Protein AF-A0A937V9N8-F1 (afdb_monomer)

Nearest PDB structures (foldseek):
  3dlb-assembly1_A  TM=4.574E-01  e=5.259E-02  Thermus thermophilus
  3dlb-assembly1_B  TM=4.556E-01  e=7.319E-02  Thermus thermophilus
  1yqe-assembly1_A  TM=6.338E-01  e=9.025E-01  Archaeoglobus fulgidus
  3dlh-assembly2_B  TM=4.550E-01  e=2.746E-01  Thermus thermophilus HB27
  8sfe-assembly1_D  TM=5.249E-01  e=1.256E+00  Homo sapiens

Foldseek 3Di:
DDDPDCQQLEEEEEQADFPPDDPPPPDPDDGCHPDDCNQVLVCLQQQHRDDPRNYHYQYHPDPPPPSNVVVLVCLVVLSHQEYEYACPPPDPVRSVVVVVSCVVSVHYYTYPVCRVVPNVPDDPPPDD

Sequence (128 aa):
MDRPGNSPGIYVYVIQHHPLELPDGDSAFRWLHLDNGYRRSLEGLMGSPFRPEDYELLVDDQPAGPGWRRLLSSLLEERVTAVVTHLAPLSAAQRQQLIGVCAQTGAQLITPGDAGRNRLLEPPPHSL

Secondary structure (DSSP, 8-state):
-PPP----SEEEEEESS-TT--TTS--SS----SSTTHHHHHHHHHTS---GGGEEEEEESSTTSHHHHHHHHHHHTT--SEEEE--SSS-HHHHHHHHHHHHHHTPEEE-GGGTTT--TT-PPP---

pLDDT: mean 75.71, std 17.85, range [36.69, 95.88]

Solvent-accessible surface area (backbone atoms only — not comparable to full-atom values): 7764 Å² total; per-residue (Å²): 134,82,76,75,78,82,66,41,35,28,36,37,45,40,55,76,61,50,89,82,67,62,96,78,73,84,56,98,64,85,72,86,48,97,52,100,54,30,66,62,55,50,26,56,49,58,43,47,92,77,57,79,74,57,40,44,82,31,66,19,74,48,76,80,35,72,33,45,56,51,50,53,53,37,36,78,67,64,54,34,54,30,39,39,34,69,62,69,80,44,49,73,67,55,44,52,50,52,54,50,51,26,66,74,58,67,22,44,80,44,36,75,91,39,48,86,73,45,61,80,66,59,73,76,79,78,84,123

Mean predicted aligned error: 9.75 Å

Radius of gyration: 15.41 Å; Cα contacts (8 Å, |Δi|>4): 159; chains: 1; bounding box: 48×33×47 Å

Structure (mmCIF, N/CA/C/O backbone):
data_AF-A0A937V9N8-F1
#
_entry.id   AF-A0A937V9N8-F1
#
loop_
_atom_site.group_PDB
_atom_site.id
_atom_site.type_symbol
_atom_site.label_atom_id
_atom_site.label_alt_id
_atom_site.label_comp_id
_atom_site.label_asym_id
_atom_site.label_entity_id
_atom_site.label_seq_id
_atom_site.pdbx_PDB_ins_code
_atom_site.Cartn_x
_atom_site.Cartn_y
_atom_site.Cartn_z
_atom_site.occupancy
_atom_site.B_iso_or_equiv
_atom_site.auth_seq_id
_atom_site.auth_comp_id
_atom_site.auth_asym_id
_atom_site.auth_atom_id
_atom_site.pdbx_PDB_model_num
ATOM 1 N N . MET A 1 1 ? -27.829 -10.250 16.003 1.00 36.69 1 MET A N 1
ATOM 2 C CA . MET A 1 1 ? -26.924 -9.142 15.643 1.00 36.69 1 MET A CA 1
ATOM 3 C C . MET A 1 1 ? -25.900 -9.718 14.691 1.00 36.69 1 MET A C 1
ATOM 5 O O . MET A 1 1 ? -24.974 -10.387 15.135 1.00 36.69 1 MET A O 1
ATOM 9 N N . ASP A 1 2 ? -26.163 -9.573 13.396 1.00 37.75 2 ASP A N 1
ATOM 10 C CA . ASP A 1 2 ? -25.255 -9.956 12.321 1.00 37.75 2 ASP A CA 1
ATOM 11 C C . ASP A 1 2 ? -23.909 -9.256 12.501 1.00 37.75 2 ASP A C 1
ATOM 13 O O . ASP A 1 2 ? -23.843 -8.030 12.607 1.00 37.75 2 ASP A O 1
ATOM 17 N N . ARG A 1 3 ? -22.831 -10.043 12.573 1.00 36.91 3 ARG A N 1
ATOM 18 C CA . ARG A 1 3 ? -21.473 -9.517 12.434 1.00 36.91 3 ARG A CA 1
ATOM 19 C C . ARG A 1 3 ? -21.384 -8.893 11.037 1.00 36.91 3 ARG A C 1
ATOM 21 O O . ARG A 1 3 ? -21.646 -9.618 10.076 1.00 36.91 3 ARG A O 1
ATOM 28 N N . PRO A 1 4 ? -21.052 -7.599 10.887 1.00 41.88 4 PRO A N 1
ATOM 29 C CA . PRO A 1 4 ? -20.817 -7.049 9.562 1.00 41.88 4 PRO A CA 1
ATOM 30 C C . PRO A 1 4 ? -19.686 -7.848 8.909 1.00 41.88 4 PRO A C 1
ATOM 32 O O . PRO A 1 4 ? -18.723 -8.224 9.581 1.00 41.88 4 PRO A O 1
ATOM 35 N N . GLY A 1 5 ? -19.881 -8.175 7.628 1.00 42.69 5 GLY A N 1
ATOM 36 C CA . GLY A 1 5 ? -19.015 -9.042 6.836 1.00 42.69 5 GLY A CA 1
ATOM 37 C C . GLY A 1 5 ? -17.541 -8.748 7.081 1.00 42.69 5 GLY A C 1
ATOM 38 O O . GLY A 1 5 ? -17.115 -7.597 7.048 1.00 42.69 5 GLY A O 1
ATOM 39 N N . ASN A 1 6 ? -16.801 -9.813 7.376 1.00 48.72 6 ASN A N 1
ATOM 40 C CA . ASN A 1 6 ? -15.388 -9.819 7.724 1.00 48.72 6 ASN A CA 1
ATOM 41 C C . ASN A 1 6 ? -14.547 -9.442 6.494 1.00 48.72 6 ASN A C 1
ATOM 43 O O . ASN A 1 6 ? -13.898 -10.298 5.900 1.00 48.72 6 ASN A O 1
ATOM 47 N N . SER A 1 7 ? -14.625 -8.185 6.052 1.00 52.84 7 SER A N 1
ATOM 48 C CA . SER A 1 7 ? -13.688 -7.650 5.073 1.00 52.84 7 SER A CA 1
ATOM 49 C C . SER A 1 7 ? -12.301 -7.708 5.707 1.00 52.84 7 SER A C 1
ATOM 51 O O . SER A 1 7 ? -12.142 -7.222 6.831 1.00 52.84 7 SER A O 1
ATOM 53 N N . PRO A 1 8 ? -11.314 -8.330 5.048 1.00 61.50 8 PRO A N 1
ATOM 54 C CA . PRO A 1 8 ? -9.985 -8.449 5.616 1.00 61.50 8 PRO A CA 1
ATOM 55 C C . PRO A 1 8 ? -9.421 -7.050 5.870 1.00 61.50 8 PRO A C 1
ATOM 57 O O . PRO A 1 8 ? -9.344 -6.225 4.962 1.00 61.50 8 PRO A O 1
ATOM 60 N N . GLY A 1 9 ? -9.023 -6.785 7.115 1.00 84.12 9 GLY A N 1
ATOM 61 C CA . GLY A 1 9 ? -8.379 -5.523 7.482 1.00 84.12 9 GLY A CA 1
ATOM 62 C C . GLY A 1 9 ? -6.971 -5.385 6.895 1.00 84.12 9 GLY A C 1
ATOM 63 O O . GLY A 1 9 ? -6.389 -4.308 6.939 1.00 84.12 9 GLY A O 1
ATOM 64 N N . ILE A 1 10 ? -6.406 -6.454 6.333 1.00 89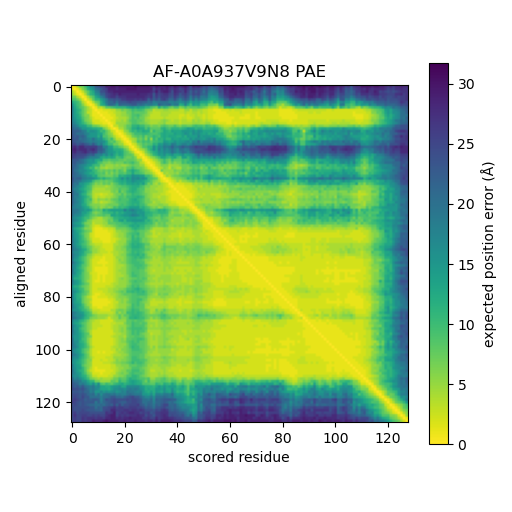.62 10 ILE A N 1
ATOM 65 C CA . ILE A 1 10 ? -5.049 -6.467 5.791 1.00 89.62 10 ILE A CA 1
ATOM 66 C C . ILE A 1 10 ? -5.115 -6.453 4.271 1.00 89.62 10 ILE A C 1
ATOM 68 O O . ILE A 1 10 ? -5.693 -7.347 3.657 1.00 89.62 10 ILE A O 1
ATOM 72 N N . TYR A 1 11 ? -4.505 -5.450 3.652 1.00 92.31 11 TYR A N 1
ATOM 73 C CA . TYR A 1 11 ? -4.388 -5.351 2.201 1.00 92.31 11 TYR A CA 1
ATOM 74 C C . TYR A 1 11 ? -2.938 -5.600 1.792 1.00 92.31 11 TYR A C 1
ATOM 76 O O . TYR A 1 11 ? -2.022 -4.960 2.302 1.00 92.31 11 TYR A O 1
ATOM 84 N N . VAL A 1 12 ? -2.717 -6.512 0.850 1.00 91.31 12 VAL A N 1
ATOM 85 C CA . VAL A 1 12 ? -1.406 -6.748 0.242 1.00 91.31 12 VAL A CA 1
ATOM 86 C C . VAL A 1 12 ? -1.428 -6.137 -1.147 1.00 91.31 12 VAL A C 1
ATOM 88 O O . VAL A 1 12 ? -2.162 -6.602 -2.012 1.00 91.31 12 VAL A O 1
ATOM 91 N N . TYR A 1 13 ? -0.652 -5.081 -1.362 1.00 91.75 13 TYR A N 1
ATOM 92 C CA . TYR A 1 13 ? -0.578 -4.400 -2.649 1.00 91.75 13 TYR A CA 1
ATOM 93 C C . TYR A 1 13 ? 0.711 -4.783 -3.379 1.00 91.75 13 TYR A C 1
ATOM 95 O O . TYR A 1 13 ? 1.813 -4.668 -2.837 1.00 91.75 13 TYR A O 1
ATOM 103 N N . VAL A 1 14 ? 0.566 -5.268 -4.612 1.00 89.00 14 VAL A N 1
ATOM 104 C CA . VAL A 1 14 ? 1.661 -5.775 -5.444 1.00 89.00 14 VAL A CA 1
ATOM 105 C C . VAL A 1 14 ? 1.603 -5.119 -6.816 1.00 89.00 14 VAL A C 1
ATOM 107 O O . VAL A 1 14 ? 0.539 -4.978 -7.413 1.00 89.00 14 VAL A O 1
ATOM 110 N N . ILE A 1 15 ? 2.771 -4.741 -7.332 1.00 85.69 15 ILE A N 1
ATOM 111 C CA . ILE A 1 15 ? 2.928 -4.281 -8.710 1.00 85.69 15 ILE A CA 1
ATOM 112 C C . ILE A 1 15 ? 3.610 -5.411 -9.479 1.00 85.69 15 ILE A C 1
ATOM 114 O O . ILE A 1 15 ? 4.750 -5.753 -9.172 1.00 85.69 15 ILE A O 1
ATOM 118 N N . GLN A 1 16 ? 2.890 -6.025 -10.420 1.00 75.81 16 GLN A N 1
ATOM 119 C CA . GLN A 1 16 ? 3.251 -7.316 -11.014 1.00 75.81 16 GLN A CA 1
ATOM 120 C C . GLN A 1 16 ? 4.531 -7.264 -11.855 1.00 75.81 16 GLN A C 1
ATOM 122 O O . GLN A 1 16 ? 5.303 -8.218 -11.849 1.00 75.81 16 GLN A O 1
ATOM 127 N N . HIS A 1 17 ? 4.780 -6.146 -12.540 1.00 68.00 17 HIS A N 1
ATOM 128 C CA . HIS A 1 17 ? 5.998 -5.927 -13.314 1.00 68.00 17 HIS A CA 1
ATOM 129 C C . HIS A 1 17 ? 6.879 -4.905 -12.610 1.00 68.00 17 HIS A C 1
ATOM 131 O O . HIS A 1 17 ? 6.675 -3.694 -12.734 1.00 68.00 17 HIS A O 1
ATOM 137 N N . HIS A 1 18 ? 7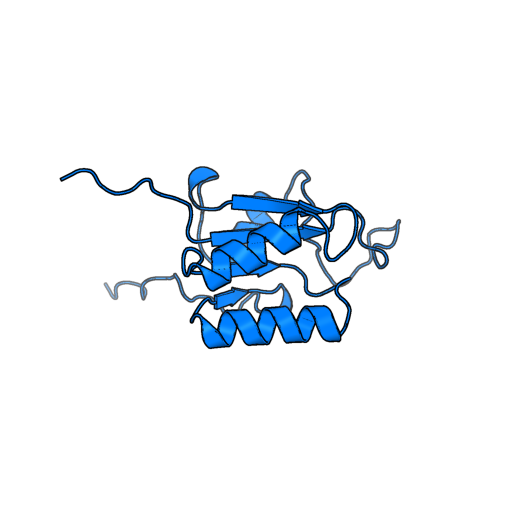.862 -5.386 -11.850 1.00 63.72 18 HIS A N 1
ATOM 138 C CA . HIS A 1 18 ? 8.762 -4.494 -11.141 1.00 63.72 18 HIS A CA 1
ATOM 139 C C . HIS A 1 18 ? 9.887 -4.022 -12.091 1.00 63.72 18 HIS A C 1
ATOM 141 O O . HIS A 1 18 ? 10.715 -4.823 -12.508 1.00 63.72 18 HIS A O 1
ATOM 147 N N . PRO A 1 19 ? 9.996 -2.723 -12.435 1.00 61.28 19 PRO A N 1
ATOM 148 C CA . PRO A 1 19 ? 10.974 -2.228 -13.413 1.00 61.28 19 PRO A CA 1
ATOM 149 C C . PRO A 1 19 ? 12.437 -2.332 -12.948 1.00 61.28 19 PRO A C 1
ATOM 151 O O . PRO A 1 19 ? 13.341 -2.138 -13.752 1.00 61.28 19 PRO A O 1
ATOM 154 N N . LEU A 1 20 ? 12.677 -2.609 -11.659 1.00 62.88 20 LEU A N 1
ATOM 155 C CA . LEU A 1 20 ? 14.014 -2.913 -11.116 1.00 62.88 20 LEU A CA 1
ATOM 156 C C . LEU A 1 20 ? 14.272 -4.418 -10.949 1.00 62.88 20 LEU A C 1
ATOM 158 O O . LEU A 1 20 ? 15.278 -4.796 -10.353 1.00 62.88 20 LEU A O 1
ATOM 162 N N . GLU A 1 21 ? 13.351 -5.275 -11.385 1.00 61.69 21 GLU A N 1
ATOM 163 C CA . GLU A 1 21 ? 13.573 -6.716 -11.394 1.00 61.69 21 GLU A CA 1
ATOM 164 C C . GLU A 1 21 ? 14.623 -7.046 -12.453 1.00 61.69 21 GLU A C 1
ATOM 166 O O . GLU A 1 21 ? 14.434 -6.801 -13.646 1.00 61.69 21 GLU A O 1
ATOM 171 N N . LEU A 1 22 ? 15.776 -7.533 -11.997 1.00 59.09 22 LEU A N 1
ATOM 172 C CA . LEU A 1 22 ? 16.832 -7.995 -12.883 1.00 59.09 22 LEU A CA 1
ATOM 173 C C . LEU A 1 22 ? 16.518 -9.436 -13.317 1.00 59.09 22 LEU A C 1
ATOM 175 O O . LEU A 1 22 ? 16.137 -10.238 -12.462 1.00 59.09 22 LEU A O 1
ATOM 179 N N . PRO A 1 23 ? 16.731 -9.795 -14.596 1.00 58.22 23 PRO A N 1
ATOM 180 C CA . PRO A 1 23 ? 16.440 -11.135 -15.116 1.00 58.22 23 PRO A CA 1
ATOM 181 C C . PRO A 1 23 ? 17.151 -12.282 -14.378 1.00 58.22 23 PRO A C 1
ATOM 183 O O . PRO A 1 23 ? 16.649 -13.401 -14.371 1.00 58.22 23 PRO A O 1
ATOM 186 N N . ASP A 1 24 ? 18.298 -12.006 -13.748 1.00 55.28 24 ASP A N 1
ATOM 187 C CA . ASP A 1 24 ? 19.238 -13.032 -13.27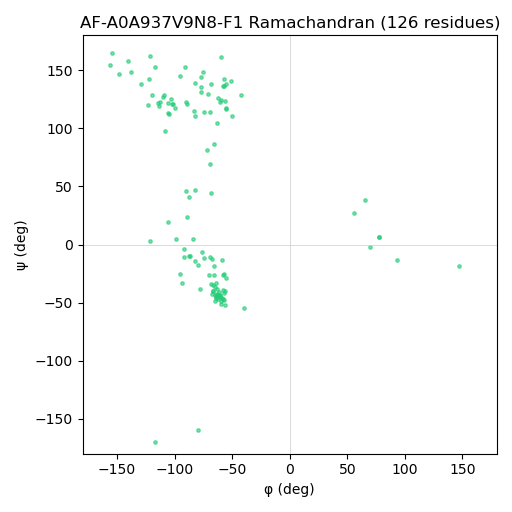6 1.00 55.28 24 ASP A CA 1
ATOM 188 C C . ASP A 1 24 ? 19.242 -13.259 -11.750 1.00 55.28 24 ASP A C 1
ATOM 190 O O . ASP A 1 24 ? 20.179 -13.833 -11.204 1.00 55.28 24 ASP A O 1
ATOM 194 N N . GLY A 1 25 ? 18.194 -12.846 -11.030 1.00 51.16 25 GLY A N 1
ATOM 195 C CA . GLY A 1 25 ? 17.942 -13.306 -9.652 1.00 51.16 25 GLY A CA 1
ATOM 196 C C . GLY A 1 25 ? 18.906 -12.815 -8.557 1.00 51.16 25 GLY A C 1
ATOM 197 O O . GLY A 1 25 ? 18.669 -13.097 -7.384 1.00 51.16 25 GLY A O 1
ATOM 198 N N . ASP A 1 26 ? 19.937 -12.035 -8.890 1.00 44.72 26 ASP A N 1
ATOM 199 C CA . ASP A 1 26 ? 20.959 -11.546 -7.947 1.00 44.72 26 ASP A CA 1
ATOM 200 C C . ASP A 1 26 ? 20.559 -10.222 -7.261 1.00 44.72 26 ASP A C 1
ATOM 202 O O . ASP A 1 26 ? 21.332 -9.274 -7.107 1.00 44.72 26 ASP A O 1
ATOM 206 N N . SER A 1 27 ? 19.283 -10.118 -6.882 1.00 54.59 27 SER A N 1
ATOM 207 C CA . SER A 1 27 ? 18.763 -8.973 -6.140 1.00 54.59 27 SER A CA 1
ATOM 208 C C . SER A 1 27 ? 18.913 -9.225 -4.642 1.00 54.59 27 SER A C 1
ATOM 210 O O . SER A 1 27 ? 18.305 -10.141 -4.090 1.00 54.59 27 SER A O 1
ATOM 212 N N . ALA A 1 28 ? 19.639 -8.344 -3.946 1.00 56.25 28 ALA A N 1
ATOM 213 C CA . ALA A 1 28 ? 19.663 -8.307 -2.479 1.00 56.25 28 ALA A CA 1
ATOM 214 C C . ALA A 1 28 ? 18.261 -8.092 -1.860 1.00 56.25 28 ALA A C 1
ATOM 216 O O . ALA A 1 28 ? 18.067 -8.288 -0.661 1.00 56.25 28 ALA A O 1
ATOM 217 N N . PHE A 1 29 ? 17.278 -7.695 -2.676 1.00 57.28 29 PHE A N 1
ATOM 218 C CA . PHE A 1 29 ? 15.874 -7.577 -2.312 1.00 57.28 29 PHE A CA 1
ATOM 219 C C . PHE A 1 29 ? 15.072 -8.767 -2.833 1.00 57.28 29 PHE A C 1
ATOM 221 O O . PHE A 1 29 ? 14.972 -8.982 -4.042 1.00 57.28 29 PHE A O 1
ATOM 228 N N . ARG A 1 30 ? 14.428 -9.493 -1.916 1.00 62.34 30 ARG A N 1
ATOM 229 C CA . ARG A 1 30 ? 13.397 -10.470 -2.267 1.00 62.34 30 ARG A CA 1
ATOM 230 C C . ARG A 1 30 ? 12.075 -9.734 -2.475 1.00 62.34 30 ARG A C 1
ATOM 232 O O . ARG A 1 30 ? 11.503 -9.212 -1.518 1.00 62.34 30 ARG A O 1
ATOM 239 N N . TRP A 1 31 ? 11.610 -9.683 -3.716 1.00 70.56 31 TRP A N 1
ATOM 240 C CA . TRP A 1 31 ? 10.303 -9.126 -4.050 1.00 70.56 31 TRP A CA 1
ATOM 241 C C . TRP A 1 31 ? 9.178 -10.097 -3.664 1.00 70.56 31 TRP A C 1
ATOM 243 O O . TRP A 1 31 ? 9.352 -11.318 -3.692 1.00 70.56 31 TRP A O 1
ATOM 253 N N . LEU A 1 32 ? 8.016 -9.561 -3.288 1.00 69.81 32 LEU A N 1
ATOM 254 C CA . LEU A 1 32 ? 6.765 -10.305 -3.172 1.00 69.81 32 LEU A CA 1
ATOM 255 C C . LEU A 1 32 ? 6.274 -10.625 -4.586 1.00 69.81 32 LEU A C 1
ATOM 257 O O . LEU A 1 32 ? 5.420 -9.931 -5.134 1.00 69.81 32 LEU A O 1
ATOM 261 N N . HIS A 1 33 ? 6.831 -11.673 -5.182 1.00 68.50 33 HIS A N 1
ATOM 262 C CA . HIS A 1 33 ? 6.270 -12.264 -6.389 1.00 68.50 33 HIS A CA 1
ATOM 263 C C . HIS A 1 33 ? 5.054 -13.105 -6.030 1.00 68.50 33 HIS A C 1
ATOM 265 O O . HIS A 1 33 ? 5.035 -13.763 -4.992 1.00 68.50 33 HIS A O 1
ATOM 271 N N . LEU A 1 34 ? 4.046 -13.100 -6.900 1.00 68.94 34 LEU A N 1
ATOM 272 C CA . LEU A 1 34 ? 2.865 -13.963 -6.804 1.00 68.94 34 LEU A CA 1
ATOM 273 C C . LEU A 1 34 ? 3.157 -15.358 -7.374 1.00 68.94 34 LEU A C 1
ATOM 275 O O . LEU A 1 34 ? 2.400 -15.888 -8.182 1.00 68.94 34 LEU A O 1
ATOM 279 N N . ASP A 1 35 ? 4.291 -15.929 -6.984 1.00 68.12 35 ASP A N 1
ATOM 280 C CA . ASP A 1 35 ? 4.806 -17.204 -7.464 1.00 68.12 35 ASP A CA 1
ATOM 281 C C . ASP A 1 35 ? 4.903 -18.243 -6.330 1.00 68.12 35 ASP A C 1
ATOM 283 O O . ASP A 1 35 ? 4.389 -18.067 -5.215 1.00 68.12 35 ASP A O 1
ATOM 287 N N . ASN A 1 36 ? 5.561 -19.369 -6.620 1.00 51.31 36 ASN A N 1
ATOM 288 C CA . ASN A 1 36 ? 5.821 -20.432 -5.655 1.00 51.31 36 ASN A CA 1
ATOM 289 C C . ASN A 1 36 ? 6.769 -19.945 -4.545 1.00 51.31 36 ASN A C 1
ATOM 291 O O . ASN A 1 36 ? 7.978 -20.144 -4.594 1.00 51.31 36 ASN A O 1
ATOM 295 N N . GLY A 1 37 ? 6.207 -19.338 -3.504 1.00 64.38 37 GLY A N 1
ATOM 296 C CA . GLY A 1 37 ? 6.972 -18.781 -2.387 1.00 64.38 37 GLY A CA 1
ATOM 297 C C . GLY A 1 37 ? 6.337 -17.538 -1.775 1.00 64.38 37 GLY A C 1
ATOM 298 O O . GLY A 1 37 ? 6.616 -17.244 -0.610 1.00 64.38 37 GLY A O 1
ATOM 299 N N . TYR A 1 38 ? 5.431 -16.882 -2.512 1.00 74.81 38 TYR A N 1
ATOM 300 C CA . TYR A 1 38 ? 4.664 -15.704 -2.101 1.00 74.81 38 TYR A CA 1
ATOM 301 C C . TYR A 1 38 ? 4.184 -15.766 -0.650 1.00 74.81 38 TYR A C 1
ATOM 303 O O . TYR A 1 38 ? 4.500 -14.899 0.163 1.00 74.81 38 TYR A O 1
ATOM 311 N N . ARG A 1 39 ? 3.472 -16.846 -0.306 1.00 75.00 39 ARG A N 1
ATOM 312 C CA . ARG A 1 39 ? 2.858 -17.019 1.012 1.00 75.00 39 ARG A CA 1
ATOM 313 C C . ARG A 1 39 ? 3.892 -17.017 2.132 1.00 75.00 39 ARG A C 1
ATOM 315 O O . ARG A 1 39 ? 3.703 -16.331 3.124 1.00 75.00 39 ARG A O 1
ATOM 322 N N . ARG A 1 40 ? 5.007 -17.729 1.954 1.00 74.31 40 ARG A N 1
ATOM 323 C CA . ARG A 1 40 ? 6.073 -17.791 2.963 1.00 74.31 40 ARG A CA 1
ATOM 324 C C . ARG A 1 40 ? 6.751 -16.431 3.131 1.00 74.31 40 ARG A C 1
ATOM 326 O O . ARG A 1 40 ? 7.072 -16.043 4.249 1.00 74.31 40 ARG A O 1
ATOM 333 N N . SER A 1 41 ? 6.973 -15.713 2.030 1.00 76.31 41 SER A N 1
ATOM 334 C CA . SER A 1 41 ? 7.530 -14.356 2.069 1.00 76.31 41 SER A CA 1
ATOM 335 C C . SER A 1 41 ? 6.587 -13.396 2.797 1.00 76.31 41 SER A C 1
ATOM 337 O O . SER A 1 41 ? 7.029 -12.642 3.657 1.00 76.31 41 SER A O 1
ATOM 339 N N . LEU A 1 42 ? 5.287 -13.473 2.509 1.00 78.56 42 LEU A N 1
ATOM 340 C CA . LEU A 1 42 ? 4.261 -12.664 3.156 1.00 78.56 42 LEU A CA 1
ATOM 341 C C . LEU A 1 42 ? 4.138 -12.977 4.656 1.00 78.56 42 LEU A C 1
ATOM 343 O O . LEU A 1 42 ? 4.146 -12.059 5.469 1.00 78.56 42 LEU A O 1
ATOM 347 N N . GLU A 1 43 ? 4.103 -14.254 5.039 1.00 78.88 43 GLU A N 1
ATOM 348 C CA . GLU A 1 43 ? 4.101 -14.691 6.445 1.00 78.88 43 GLU A CA 1
ATOM 349 C C . GLU A 1 43 ? 5.339 -14.175 7.197 1.00 78.88 43 GLU A C 1
ATOM 351 O O . GLU A 1 43 ? 5.230 -13.720 8.333 1.00 78.88 43 GLU A O 1
ATOM 356 N N . GLY A 1 44 ? 6.509 -14.160 6.547 1.00 75.38 44 GLY A N 1
ATOM 357 C CA . GLY A 1 44 ? 7.729 -13.581 7.113 1.00 75.38 44 GLY A CA 1
ATOM 358 C C . GLY A 1 44 ? 7.648 -12.069 7.356 1.00 75.38 44 GLY A C 1
ATOM 359 O O . GLY A 1 44 ? 8.224 -11.579 8.326 1.00 75.38 44 GLY A O 1
ATOM 360 N N . LEU A 1 45 ? 6.923 -11.329 6.511 1.00 74.50 45 LEU A N 1
ATOM 361 C CA . LEU A 1 45 ? 6.707 -9.885 6.675 1.00 74.50 45 LEU A CA 1
ATOM 362 C C . LEU A 1 45 ? 5.656 -9.564 7.731 1.00 74.50 45 LEU A C 1
ATOM 364 O O . LEU A 1 45 ? 5.805 -8.598 8.475 1.00 74.50 45 LEU A O 1
ATOM 368 N N . MET A 1 46 ? 4.601 -10.372 7.792 1.00 73.81 46 MET A N 1
ATOM 369 C CA . MET A 1 46 ? 3.497 -10.174 8.724 1.00 73.81 46 MET A CA 1
ATOM 370 C C . MET A 1 46 ? 3.748 -10.829 10.096 1.00 73.81 46 MET A C 1
ATOM 372 O O . MET A 1 46 ? 2.999 -10.589 11.036 1.00 73.81 46 MET A O 1
ATOM 376 N N . GLY A 1 47 ? 4.799 -11.644 10.239 1.00 68.56 47 GLY A N 1
ATOM 377 C CA . GLY A 1 47 ? 5.261 -12.192 11.518 1.00 68.56 47 GLY A CA 1
ATOM 378 C C . GLY A 1 47 ? 4.447 -13.366 12.073 1.00 68.56 47 GLY A C 1
ATOM 379 O O . GLY A 1 47 ? 4.709 -13.802 13.190 1.00 68.56 47 GLY A O 1
ATOM 380 N N . SER A 1 48 ? 3.472 -13.896 11.332 1.00 65.69 48 SER A N 1
ATOM 381 C CA . SER A 1 48 ? 2.696 -15.074 11.738 1.00 65.69 48 SER A CA 1
ATOM 382 C C . SER A 1 48 ? 2.136 -15.823 10.517 1.00 65.69 48 SER A C 1
ATOM 384 O O . SER A 1 48 ? 2.175 -15.286 9.407 1.00 65.69 48 SER A O 1
ATOM 386 N N . PRO A 1 49 ? 1.668 -17.077 10.667 1.00 69.56 49 PRO A N 1
ATOM 387 C CA . PRO A 1 49 ? 0.986 -17.787 9.592 1.00 69.56 49 PRO A CA 1
ATOM 388 C C . PRO A 1 49 ? -0.396 -17.170 9.359 1.00 69.56 49 PRO A C 1
ATOM 390 O O . PRO A 1 49 ? -1.182 -17.062 10.297 1.00 69.56 49 PRO A O 1
ATOM 393 N N . PHE A 1 50 ? -0.721 -16.844 8.108 1.00 70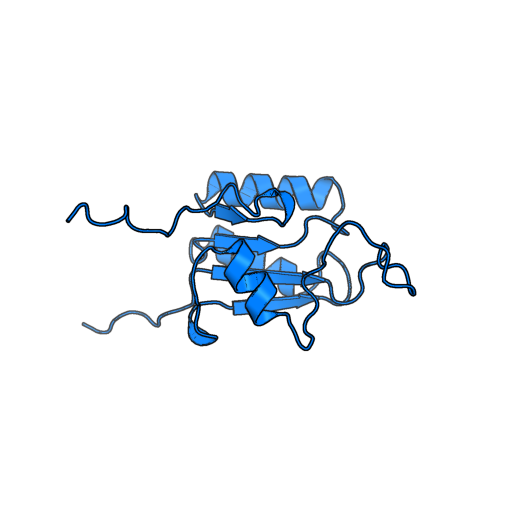.19 50 PHE A N 1
ATOM 394 C CA . PHE A 1 50 ? -2.031 -16.305 7.731 1.00 70.19 50 PHE A CA 1
ATOM 395 C C . PHE A 1 50 ? -2.762 -17.235 6.774 1.00 70.19 50 PHE A C 1
ATOM 397 O O . PHE A 1 50 ? -2.158 -18.005 6.013 1.00 70.19 50 PHE A O 1
ATOM 404 N N . ARG A 1 51 ? -4.089 -17.165 6.807 1.00 73.00 51 ARG A N 1
ATOM 405 C CA . ARG A 1 51 ? -4.969 -17.791 5.829 1.00 73.00 51 ARG A CA 1
ATOM 406 C C . ARG A 1 51 ? -5.255 -16.817 4.680 1.00 73.00 51 ARG A C 1
ATOM 408 O O . ARG A 1 51 ? -5.200 -15.607 4.882 1.00 73.00 51 ARG A O 1
ATOM 415 N N . PRO A 1 52 ? -5.550 -17.312 3.466 1.00 71.31 52 PRO A N 1
ATOM 416 C CA . PRO A 1 52 ? -5.908 -16.454 2.335 1.00 71.31 52 PRO A CA 1
ATOM 417 C C . PRO A 1 52 ? -7.092 -15.519 2.610 1.00 71.31 52 PRO A C 1
ATOM 419 O O . PRO A 1 52 ? -7.156 -14.446 2.032 1.00 71.31 52 PRO A O 1
ATOM 422 N N . GLU A 1 53 ? -8.015 -15.906 3.491 1.00 79.75 53 GLU A N 1
ATOM 423 C CA . GLU A 1 53 ? -9.151 -15.082 3.912 1.00 79.75 53 GLU A CA 1
ATOM 424 C C . GLU A 1 53 ? -8.793 -13.934 4.877 1.00 79.75 53 GLU A C 1
ATOM 426 O O . GLU A 1 53 ? -9.624 -13.055 5.104 1.00 79.75 53 GLU A O 1
ATOM 431 N N . ASP A 1 54 ? -7.576 -13.919 5.432 1.00 80.62 54 ASP A N 1
ATOM 432 C CA . ASP A 1 54 ? -7.146 -12.899 6.398 1.00 80.62 54 ASP A CA 1
ATOM 433 C C . ASP A 1 54 ? -6.663 -11.607 5.719 1.00 80.62 54 ASP A C 1
ATOM 435 O O . ASP A 1 54 ? -6.524 -10.573 6.379 1.00 80.62 54 ASP A O 1
ATOM 439 N N . TYR A 1 55 ? -6.408 -11.650 4.407 1.00 86.38 55 TYR A N 1
ATOM 440 C CA . TYR A 1 55 ? -5.946 -10.505 3.633 1.00 86.38 55 TYR A CA 1
ATOM 441 C C . TYR A 1 55 ? -6.596 -10.430 2.254 1.00 86.38 55 TYR A C 1
ATOM 443 O O . TYR A 1 55 ? -7.053 -11.418 1.686 1.00 86.38 55 TYR A O 1
ATOM 451 N N . GLU A 1 56 ? -6.593 -9.234 1.685 1.00 90.25 56 GLU A N 1
ATOM 452 C CA . GLU A 1 56 ? -6.980 -9.008 0.303 1.00 90.25 56 GLU A CA 1
ATOM 453 C C . GLU A 1 56 ? -5.763 -8.632 -0.538 1.00 90.25 56 GLU A C 1
ATOM 455 O O . GLU A 1 56 ? -5.021 -7.707 -0.211 1.00 90.25 56 GLU A O 1
ATOM 460 N N . LEU A 1 57 ? -5.560 -9.358 -1.636 1.00 89.81 57 LEU A N 1
ATOM 461 C CA . LEU A 1 57 ? -4.494 -9.088 -2.589 1.00 89.81 57 LEU A CA 1
ATOM 462 C C . LEU A 1 57 ? -4.983 -8.126 -3.678 1.00 89.81 57 LEU A C 1
ATOM 464 O O . LEU A 1 57 ? -5.934 -8.414 -4.403 1.00 89.81 57 LEU A O 1
ATOM 468 N N . LEU A 1 58 ? -4.287 -7.003 -3.821 1.00 92.00 58 LEU A N 1
ATOM 469 C CA . LEU A 1 58 ? -4.500 -6.004 -4.859 1.00 92.00 58 LEU A CA 1
ATOM 470 C C . LEU A 1 58 ? -3.284 -5.978 -5.781 1.00 92.00 58 LEU A C 1
ATOM 472 O O . LEU A 1 58 ? -2.176 -5.683 -5.338 1.00 92.00 58 LEU A O 1
ATOM 476 N N . VAL A 1 59 ? -3.497 -6.278 -7.060 1.00 90.19 59 VAL A N 1
ATOM 477 C CA . VAL A 1 59 ? -2.425 -6.387 -8.054 1.00 90.19 59 VAL A CA 1
ATOM 478 C C . VAL A 1 59 ? -2.650 -5.366 -9.152 1.00 90.19 59 VAL A C 1
ATOM 480 O O . VAL A 1 59 ? -3.742 -5.311 -9.715 1.00 90.19 59 VAL A O 1
ATOM 483 N N . ASP A 1 60 ? -1.619 -4.586 -9.458 1.00 89.69 60 ASP A N 1
ATOM 484 C CA . ASP A 1 60 ? -1.598 -3.700 -10.617 1.00 89.69 60 ASP A CA 1
ATOM 485 C C . ASP A 1 60 ? -0.414 -4.037 -11.537 1.00 89.69 60 ASP A C 1
ATOM 487 O O . ASP A 1 60 ? 0.692 -4.314 -11.075 1.00 89.69 60 ASP A O 1
ATOM 491 N N . ASP A 1 61 ? -0.613 -3.944 -12.853 1.00 84.38 61 ASP A N 1
ATOM 492 C CA . ASP A 1 61 ? 0.472 -4.116 -13.835 1.00 84.38 61 ASP A CA 1
ATOM 493 C C . ASP A 1 61 ? 1.470 -2.949 -13.818 1.00 84.38 61 ASP A C 1
ATOM 495 O O . ASP A 1 61 ? 2.630 -3.097 -14.200 1.00 84.38 61 ASP A O 1
ATOM 499 N N . GLN A 1 62 ? 1.008 -1.768 -13.400 1.00 84.12 62 GLN A N 1
ATOM 500 C CA . GLN A 1 62 ? 1.771 -0.525 -13.313 1.00 84.12 62 GLN A CA 1
ATOM 501 C C . GLN A 1 62 ? 1.434 0.204 -12.004 1.00 84.12 62 GLN A C 1
ATOM 503 O O . GLN A 1 62 ? 0.297 0.119 -11.538 1.00 84.12 62 GLN A O 1
ATOM 508 N N . PRO A 1 63 ? 2.376 0.956 -11.406 1.00 85.62 63 PRO A N 1
ATOM 509 C CA . PRO A 1 63 ? 2.103 1.709 -10.187 1.00 85.62 63 PRO A CA 1
ATOM 510 C C . PRO A 1 63 ? 0.908 2.664 -10.341 1.00 85.62 63 PRO A C 1
ATOM 512 O O . PRO A 1 63 ? 0.794 3.383 -11.332 1.00 85.62 63 PRO A O 1
ATOM 515 N N . ALA A 1 64 ? 0.071 2.721 -9.302 1.00 87.00 64 ALA A N 1
ATOM 516 C CA . ALA A 1 64 ? -1.152 3.523 -9.236 1.00 87.00 64 ALA A CA 1
ATOM 517 C C . ALA A 1 64 ? -2.274 3.125 -10.214 1.00 87.00 64 ALA A C 1
ATOM 519 O O . ALA A 1 64 ? -2.989 3.983 -10.739 1.00 87.00 64 ALA A O 1
ATOM 520 N N . GLY A 1 65 ? -2.458 1.822 -10.428 1.00 91.56 65 GLY A N 1
ATOM 521 C CA . GLY A 1 65 ? -3.557 1.273 -11.212 1.00 91.56 65 GLY A CA 1
ATOM 522 C C . GLY A 1 65 ? -4.897 1.185 -10.453 1.00 91.56 65 GLY A C 1
ATOM 523 O O . GLY A 1 65 ? -5.173 1.933 -9.504 1.00 91.56 65 GLY A O 1
ATOM 524 N N . PRO A 1 66 ? -5.826 0.332 -10.918 1.00 94.50 66 PRO A N 1
ATOM 525 C CA . PRO A 1 66 ? -7.104 0.090 -10.247 1.00 94.50 66 PRO A CA 1
ATOM 526 C C . PRO A 1 66 ? -6.983 -0.391 -8.791 1.00 94.50 66 PRO A C 1
ATOM 528 O O . PRO A 1 66 ? -7.733 0.097 -7.941 1.00 94.50 66 PRO A O 1
ATOM 531 N N . GLY A 1 67 ? -6.045 -1.294 -8.491 1.00 94.31 67 GLY A N 1
ATOM 532 C CA . GLY A 1 67 ? -5.783 -1.805 -7.146 1.00 94.31 67 GLY A CA 1
ATOM 533 C C . GLY A 1 67 ? -5.382 -0.689 -6.188 1.00 94.31 67 GLY A C 1
ATOM 534 O O . GLY A 1 67 ? -5.945 -0.569 -5.103 1.00 94.31 67 GLY A O 1
ATOM 535 N N . TRP A 1 68 ? -4.513 0.218 -6.627 1.00 94.69 68 TRP A N 1
ATOM 536 C CA . TRP A 1 68 ? -4.141 1.407 -5.859 1.00 94.69 68 TRP A CA 1
ATOM 537 C C . TRP A 1 68 ? -5.331 2.300 -5.492 1.00 94.69 68 TRP A C 1
ATOM 539 O O . TRP A 1 68 ? -5.474 2.721 -4.344 1.00 94.69 68 TRP A O 1
ATOM 549 N N . A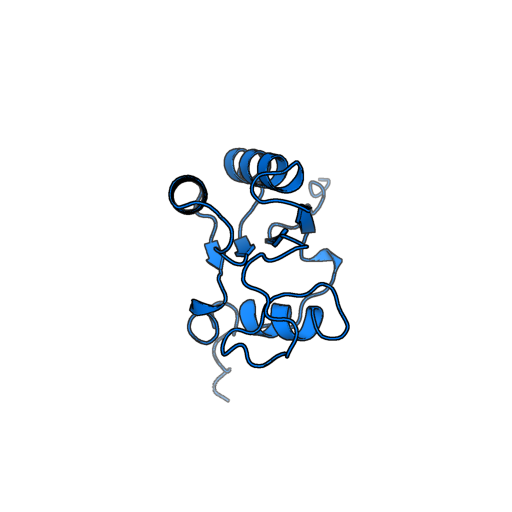RG A 1 69 ? -6.217 2.592 -6.453 1.00 94.88 69 ARG A N 1
ATOM 550 C CA . ARG A 1 69 ? -7.410 3.418 -6.187 1.00 94.88 69 ARG A CA 1
ATOM 551 C C . ARG A 1 69 ? -8.312 2.765 -5.146 1.00 94.88 69 ARG A C 1
ATOM 553 O O . ARG A 1 69 ? -8.818 3.448 -4.257 1.00 94.88 69 ARG A O 1
ATOM 56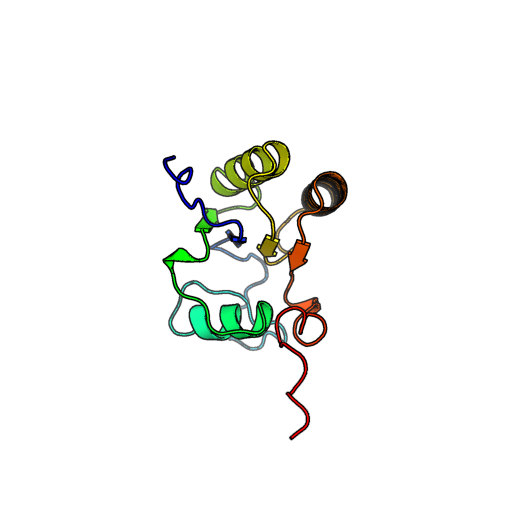0 N N . ARG A 1 70 ? -8.473 1.444 -5.234 1.00 95.44 70 ARG A N 1
ATOM 561 C CA . ARG A 1 70 ? -9.236 0.666 -4.260 1.00 95.44 70 ARG A CA 1
ATOM 562 C C . ARG A 1 70 ? -8.589 0.681 -2.876 1.00 95.44 70 ARG A C 1
ATOM 564 O O . ARG A 1 70 ? -9.304 0.867 -1.894 1.00 95.44 70 ARG A O 1
ATOM 571 N N . LEU A 1 71 ? -7.266 0.528 -2.802 1.00 95.69 71 LEU A N 1
ATOM 572 C CA . LEU A 1 71 ? -6.499 0.625 -1.560 1.00 95.69 71 LEU A CA 1
ATOM 573 C C . LEU A 1 71 ? -6.746 1.970 -0.871 1.00 95.69 71 LEU A C 1
ATOM 575 O O . LEU A 1 71 ? -7.131 1.999 0.294 1.00 95.69 71 LEU A O 1
ATOM 579 N N . LEU A 1 72 ? -6.584 3.077 -1.601 1.00 95.88 72 LEU A N 1
ATOM 580 C CA . LEU A 1 72 ? -6.773 4.415 -1.042 1.00 95.88 72 LEU A CA 1
ATOM 581 C C . LEU A 1 72 ? -8.214 4.663 -0.586 1.00 95.88 72 LEU A C 1
ATOM 583 O O . LEU A 1 72 ? -8.406 5.189 0.505 1.00 95.88 72 LEU A O 1
ATOM 587 N N . SER A 1 73 ? -9.216 4.263 -1.378 1.00 95.12 73 SER A N 1
ATOM 588 C CA . SER A 1 73 ? -10.626 4.382 -0.966 1.00 95.12 73 SER A CA 1
ATOM 589 C C . SER A 1 73 ? -10.888 3.601 0.320 1.00 95.12 73 SER A C 1
ATOM 591 O O . SER A 1 73 ? -11.466 4.131 1.260 1.00 95.12 73 SER A O 1
ATOM 593 N N . SER A 1 74 ? -10.390 2.364 0.400 1.00 94.75 74 SER A N 1
ATOM 594 C CA . SER A 1 74 ? -10.617 1.484 1.553 1.00 94.75 74 SER A CA 1
ATOM 595 C C . SER A 1 74 ? -9.903 1.977 2.816 1.00 94.75 74 SER A C 1
ATOM 597 O O . SER A 1 74 ? -10.444 1.835 3.911 1.00 94.75 74 SER A O 1
ATOM 599 N N . LEU A 1 75 ? -8.720 2.586 2.670 1.00 94.56 75 LEU A N 1
ATOM 600 C CA . LEU A 1 75 ? -8.019 3.267 3.762 1.00 94.56 75 LEU A CA 1
ATOM 601 C C . LEU A 1 75 ? -8.809 4.481 4.260 1.00 94.56 75 LEU A C 1
ATOM 603 O O . LEU A 1 75 ? -9.020 4.614 5.459 1.00 94.56 75 LEU A O 1
ATOM 607 N N . LEU A 1 76 ? -9.274 5.345 3.352 1.00 94.25 76 LEU A N 1
ATOM 608 C CA . LEU A 1 76 ? -10.061 6.536 3.702 1.00 94.25 76 LEU A CA 1
ATOM 609 C C . LEU A 1 76 ? -11.428 6.192 4.312 1.00 94.25 76 LEU A C 1
ATOM 611 O O . LEU A 1 76 ? -11.975 6.981 5.073 1.00 94.25 76 LEU A O 1
ATOM 615 N N . GLU A 1 77 ? -11.968 5.018 3.988 1.00 94.19 77 GLU A N 1
ATOM 616 C CA . GLU A 1 77 ? -13.169 4.440 4.600 1.00 94.19 77 GLU A CA 1
ATOM 617 C C . GLU A 1 77 ? -12.874 3.691 5.918 1.00 94.19 77 GLU A C 1
ATOM 619 O O . GLU A 1 77 ? -13.775 3.054 6.461 1.00 94.19 77 GLU A O 1
ATOM 624 N N . GLU A 1 78 ? -11.629 3.731 6.412 1.00 91.19 78 GLU A N 1
ATOM 625 C CA . GLU A 1 78 ? -11.163 3.097 7.658 1.00 91.19 78 GLU A CA 1
ATOM 626 C C . GLU A 1 78 ? -11.421 1.578 7.723 1.00 91.19 78 GLU A C 1
ATOM 628 O O . GLU A 1 78 ? -11.545 0.982 8.792 1.00 91.19 78 GLU A O 1
ATOM 633 N N . ARG A 1 79 ? -11.485 0.911 6.563 1.00 89.88 79 ARG A N 1
ATOM 634 C CA . ARG A 1 79 ? -11.692 -0.547 6.468 1.00 89.88 79 ARG A CA 1
ATOM 635 C C . ARG A 1 79 ? -10.399 -1.354 6.529 1.00 89.88 79 ARG A C 1
ATOM 637 O O . ARG A 1 79 ? -10.451 -2.577 6.614 1.00 89.88 79 ARG A O 1
ATOM 644 N N . VAL A 1 80 ? -9.255 -0.681 6.448 1.00 91.50 80 VAL A N 1
ATOM 645 C CA . VAL A 1 80 ? -7.931 -1.296 6.344 1.00 91.50 80 VAL A CA 1
ATOM 646 C C . VAL A 1 80 ? -7.131 -0.968 7.602 1.00 91.50 80 VAL A C 1
ATOM 648 O O . VAL A 1 80 ? -6.906 0.194 7.917 1.00 91.50 80 VAL A O 1
ATOM 651 N N . THR A 1 81 ? -6.686 -1.999 8.311 1.00 90.88 81 THR A N 1
ATOM 652 C CA . THR A 1 81 ? -5.844 -1.921 9.510 1.00 90.88 81 THR A CA 1
ATOM 653 C C . THR A 1 81 ? -4.358 -2.072 9.193 1.00 90.88 81 THR A C 1
ATOM 655 O O . THR A 1 81 ? -3.523 -1.566 9.944 1.00 90.88 81 THR A O 1
ATOM 658 N N . ALA A 1 82 ? -4.007 -2.732 8.085 1.00 91.31 82 ALA A N 1
ATOM 659 C CA . ALA A 1 82 ? -2.626 -2.867 7.637 1.00 91.31 82 ALA A CA 1
ATOM 660 C C . ALA A 1 82 ? -2.504 -2.939 6.110 1.00 91.31 82 ALA A C 1
ATOM 662 O O . ALA A 1 82 ? -3.347 -3.511 5.422 1.00 91.31 82 ALA A O 1
ATOM 663 N N . VAL A 1 83 ? -1.406 -2.396 5.591 1.00 92.50 83 VAL A N 1
ATOM 664 C CA . VAL A 1 83 ? -1.016 -2.450 4.184 1.00 92.50 83 VAL A CA 1
ATOM 665 C C . VAL A 1 83 ? 0.363 -3.073 4.088 1.00 92.50 83 VAL A C 1
ATOM 667 O O . VAL A 1 83 ? 1.327 -2.524 4.616 1.00 92.50 83 VAL A O 1
ATOM 670 N N . VAL A 1 84 ? 0.475 -4.189 3.377 1.00 90.44 84 VAL A N 1
ATOM 671 C CA . VAL A 1 84 ? 1.757 -4.813 3.047 1.00 90.44 84 VAL A CA 1
ATOM 672 C C . VAL A 1 84 ? 2.095 -4.480 1.603 1.00 90.44 84 VAL A C 1
ATOM 674 O O . VAL A 1 84 ? 1.323 -4.799 0.700 1.00 90.44 84 VAL A O 1
ATOM 677 N N . THR A 1 85 ? 3.233 -3.834 1.358 1.00 89.19 85 THR A N 1
ATOM 678 C CA . THR A 1 85 ? 3.629 -3.471 -0.010 1.00 89.19 85 THR A CA 1
ATOM 679 C C . THR A 1 85 ? 5.129 -3.275 -0.160 1.00 89.19 85 THR A C 1
ATOM 681 O O . THR A 1 85 ? 5.835 -2.859 0.760 1.00 89.19 85 THR A O 1
ATOM 684 N N . HIS A 1 86 ? 5.612 -3.467 -1.385 1.00 84.31 86 HIS A N 1
ATOM 685 C CA . HIS A 1 86 ? 6.858 -2.849 -1.818 1.00 84.31 86 HIS A CA 1
ATOM 686 C C . HIS A 1 86 ? 6.609 -1.372 -2.134 1.00 84.31 86 HIS A C 1
ATOM 688 O O . HIS A 1 86 ? 5.617 -1.021 -2.769 1.00 84.31 86 HIS A O 1
ATOM 694 N N . LEU A 1 87 ? 7.504 -0.488 -1.685 1.00 82.75 87 LEU A N 1
ATOM 695 C CA . LEU A 1 87 ? 7.408 0.939 -2.010 1.00 82.75 87 LEU A CA 1
ATOM 696 C C . LEU A 1 87 ? 7.942 1.266 -3.407 1.00 82.75 87 LEU A C 1
ATOM 698 O O . LEU A 1 87 ? 7.645 2.329 -3.933 1.00 82.75 87 LEU A O 1
ATOM 702 N N . ALA A 1 88 ? 8.734 0.390 -4.013 1.00 80.06 88 ALA A N 1
ATOM 703 C CA . ALA A 1 88 ? 9.093 0.494 -5.420 1.00 80.06 88 ALA A CA 1
ATOM 704 C C . ALA A 1 88 ? 8.131 -0.383 -6.249 1.00 80.06 88 ALA A C 1
ATOM 706 O O . ALA A 1 88 ? 7.700 -1.422 -5.744 1.00 80.06 88 ALA A O 1
ATOM 707 N N . PRO A 1 89 ? 7.765 0.028 -7.479 1.00 83.00 89 PRO A N 1
ATOM 708 C CA . PRO A 1 89 ? 8.214 1.217 -8.216 1.00 83.00 89 PRO A CA 1
ATOM 709 C C . PRO A 1 89 ? 7.397 2.500 -7.978 1.00 83.00 89 PRO A C 1
ATOM 711 O O . PRO A 1 89 ? 7.390 3.380 -8.839 1.00 83.00 89 PRO A O 1
ATOM 714 N N . LEU A 1 90 ? 6.694 2.647 -6.849 1.00 86.44 90 LEU A N 1
ATOM 715 C CA . LEU A 1 90 ? 5.916 3.862 -6.601 1.00 86.44 90 LEU A CA 1
ATOM 716 C C . LEU A 1 90 ? 6.807 5.116 -6.656 1.00 86.44 90 LEU A C 1
ATOM 718 O O . LEU A 1 90 ? 7.904 5.186 -6.082 1.00 86.44 90 LEU A O 1
ATOM 722 N N . SER A 1 91 ? 6.303 6.155 -7.318 1.00 89.81 91 SER A N 1
ATOM 723 C CA . SER A 1 91 ? 6.945 7.465 -7.356 1.00 89.81 91 SER A CA 1
ATOM 724 C C . SER A 1 91 ? 7.090 8.037 -5.942 1.00 89.81 91 SER A C 1
ATOM 726 O O . SER A 1 91 ? 6.423 7.608 -4.999 1.00 89.81 91 SER A O 1
ATOM 728 N N . ALA A 1 92 ? 7.968 9.027 -5.755 1.00 90.38 92 ALA A N 1
ATOM 729 C CA . ALA A 1 92 ? 8.103 9.683 -4.452 1.00 90.38 92 ALA A CA 1
ATOM 730 C C . ALA A 1 92 ? 6.761 10.261 -3.960 1.00 90.38 92 ALA A C 1
ATOM 732 O O . ALA A 1 92 ? 6.422 10.101 -2.792 1.00 90.38 92 ALA A O 1
ATOM 733 N N . ALA A 1 93 ? 5.970 10.849 -4.864 1.00 92.19 93 ALA A N 1
ATOM 734 C CA . ALA A 1 93 ? 4.647 11.377 -4.548 1.00 92.19 93 ALA A CA 1
ATOM 735 C C . ALA A 1 93 ? 3.672 10.272 -4.109 1.00 92.19 93 ALA A C 1
ATOM 737 O O . ALA A 1 93 ? 3.006 10.421 -3.090 1.00 92.19 93 ALA A O 1
ATOM 738 N N . GLN A 1 94 ? 3.636 9.143 -4.823 1.00 93.69 94 GLN A N 1
ATOM 739 C CA . GLN A 1 94 ? 2.793 7.997 -4.461 1.00 93.69 94 GLN A CA 1
ATOM 740 C C . GLN A 1 94 ? 3.200 7.405 -3.105 1.00 93.69 94 GLN A C 1
ATOM 742 O O . GLN A 1 94 ? 2.346 7.133 -2.266 1.00 93.69 94 GLN A O 1
ATOM 747 N N . ARG A 1 95 ? 4.506 7.269 -2.841 1.00 94.19 95 ARG A N 1
ATOM 748 C CA . ARG A 1 95 ? 5.013 6.807 -1.539 1.00 94.19 95 ARG A CA 1
ATOM 749 C C . ARG A 1 95 ? 4.573 7.725 -0.403 1.00 94.19 95 ARG A C 1
ATOM 751 O O . ARG A 1 95 ? 4.052 7.242 0.595 1.00 94.19 95 ARG A O 1
ATOM 758 N N . 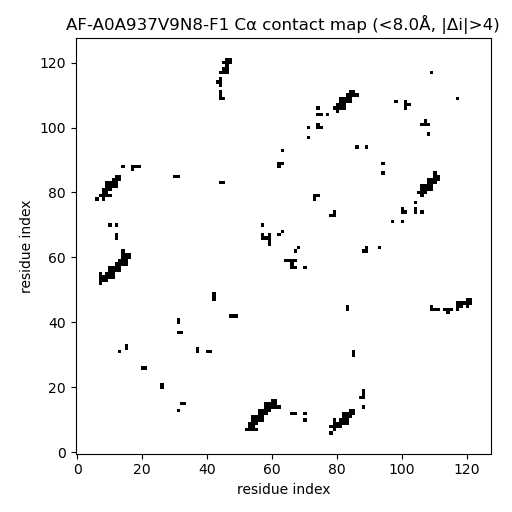GLN A 1 96 ? 4.743 9.037 -0.566 1.00 94.62 96 GLN A N 1
ATOM 759 C CA . GLN A 1 96 ? 4.323 10.016 0.440 1.00 94.62 96 GLN A CA 1
ATOM 760 C C . GLN A 1 96 ? 2.804 10.030 0.635 1.00 94.62 96 GLN A C 1
ATOM 762 O O . GLN A 1 96 ? 2.344 10.140 1.767 1.00 94.62 96 GLN A O 1
ATOM 767 N N . GLN A 1 97 ? 2.028 9.851 -0.438 1.00 95.69 97 GLN A N 1
ATOM 768 C CA . GLN A 1 97 ? 0.577 9.712 -0.346 1.00 95.69 97 GLN A CA 1
ATOM 769 C C . GLN A 1 97 ? 0.187 8.505 0.513 1.00 95.69 97 GLN A C 1
ATOM 771 O O . GLN A 1 97 ? -0.600 8.663 1.441 1.00 95.69 97 GLN A O 1
ATOM 776 N N . LEU A 1 98 ? 0.747 7.322 0.242 1.00 95.44 98 LEU A N 1
ATOM 777 C CA . LEU A 1 98 ? 0.432 6.119 1.015 1.00 95.44 98 LEU A CA 1
ATOM 778 C C . LEU A 1 98 ? 0.839 6.268 2.484 1.00 95.44 98 LEU A C 1
ATOM 780 O O . LEU A 1 98 ? 0.030 5.998 3.365 1.00 95.44 98 LEU A O 1
ATOM 784 N N . ILE A 1 99 ? 2.055 6.758 2.748 1.00 93.81 99 ILE A N 1
ATOM 785 C CA . ILE A 1 99 ? 2.542 7.015 4.112 1.00 93.81 99 ILE A CA 1
ATOM 786 C C . ILE A 1 99 ? 1.603 7.981 4.845 1.00 93.81 99 ILE A C 1
ATOM 788 O O . ILE A 1 99 ? 1.204 7.708 5.975 1.00 93.81 99 ILE A O 1
ATOM 792 N N . GLY A 1 100 ? 1.228 9.090 4.202 1.00 95.56 100 GLY A N 1
ATOM 793 C CA . GLY A 1 100 ? 0.342 10.094 4.785 1.00 95.56 100 GLY A CA 1
ATOM 794 C C . GLY A 1 100 ? -1.050 9.549 5.098 1.00 95.56 100 GLY A C 1
ATOM 795 O O . GLY A 1 100 ? -1.557 9.777 6.193 1.00 95.56 100 GLY A O 1
ATOM 796 N N . VAL A 1 101 ? -1.649 8.787 4.177 1.00 95.56 101 VAL A N 1
ATOM 797 C CA . VAL A 1 101 ? -2.981 8.192 4.373 1.00 95.56 101 VAL A CA 1
ATOM 798 C C . VAL A 1 101 ? -2.958 7.120 5.467 1.00 95.56 101 VAL A C 1
ATOM 800 O O . VAL A 1 101 ? -3.841 7.113 6.323 1.00 95.56 101 VAL A O 1
ATOM 803 N N . CYS A 1 102 ? -1.942 6.252 5.503 1.00 95.06 102 CYS A N 1
ATOM 804 C CA . CYS A 1 102 ? -1.780 5.275 6.584 1.00 95.06 102 CYS A CA 1
ATOM 805 C C . CYS A 1 102 ? -1.621 5.967 7.948 1.00 95.06 102 CYS A C 1
ATOM 807 O O . CYS A 1 102 ? -2.307 5.612 8.902 1.00 95.06 102 CYS A O 1
ATOM 809 N N . ALA A 1 103 ? -0.794 7.015 8.031 1.00 93.69 103 ALA A N 1
ATOM 810 C CA . ALA A 1 103 ? -0.622 7.785 9.263 1.00 93.69 103 ALA A CA 1
ATOM 811 C C . ALA A 1 103 ? -1.916 8.487 9.714 1.00 93.69 103 ALA A C 1
ATOM 813 O O . ALA A 1 103 ? -2.202 8.533 10.907 1.00 93.69 103 ALA A O 1
ATOM 814 N N . GLN A 1 104 ? -2.706 9.013 8.773 1.00 94.62 104 GLN A N 1
ATOM 815 C CA . GLN A 1 104 ? -3.982 9.675 9.058 1.00 94.62 104 GLN A CA 1
ATOM 816 C C . GLN A 1 104 ? -5.043 8.707 9.599 1.00 94.62 104 GLN A C 1
ATOM 818 O O . GLN A 1 104 ? -5.803 9.070 10.490 1.00 94.62 104 GLN A O 1
ATOM 823 N N . THR A 1 105 ? -5.105 7.501 9.038 1.00 94.88 105 THR A N 1
ATOM 824 C CA . THR A 1 105 ? -6.146 6.494 9.321 1.00 94.88 105 THR A CA 1
ATOM 825 C C . THR A 1 105 ? -5.755 5.535 10.446 1.00 94.88 105 THR A C 1
ATOM 827 O O . THR A 1 105 ? -6.578 4.761 10.920 1.00 94.88 105 THR A O 1
ATOM 830 N N . GLY A 1 106 ? -4.492 5.566 10.881 1.00 91.88 106 GLY A N 1
ATOM 831 C CA . GLY A 1 106 ? -3.948 4.632 11.866 1.00 91.88 106 GLY A CA 1
ATOM 832 C C . GLY A 1 106 ? -3.625 3.245 11.300 1.00 91.88 106 GLY A C 1
ATOM 833 O O . GLY A 1 106 ? -3.247 2.356 12.063 1.00 91.88 106 GLY A O 1
ATOM 834 N N . ALA A 1 107 ? -3.741 3.049 9.983 1.00 92.69 107 ALA A N 1
ATOM 835 C CA . ALA A 1 107 ? -3.355 1.805 9.332 1.00 92.69 107 ALA A CA 1
ATOM 836 C C . ALA A 1 107 ? -1.832 1.608 9.382 1.00 92.69 107 ALA A C 1
ATOM 838 O O . ALA A 1 107 ? -1.051 2.531 9.135 1.00 92.69 107 ALA A O 1
ATOM 839 N N . GLN A 1 108 ? -1.391 0.382 9.653 1.00 91.94 108 GLN A N 1
ATOM 840 C CA . GLN A 1 108 ? 0.031 0.047 9.651 1.00 91.94 108 GLN A CA 1
ATOM 841 C C . GLN A 1 108 ? 0.543 -0.106 8.218 1.00 91.94 108 GLN A C 1
ATOM 843 O O . GLN A 1 108 ? -0.044 -0.834 7.424 1.00 91.94 108 GLN A O 1
ATOM 848 N N . LEU A 1 109 ? 1.665 0.532 7.890 1.00 91.50 109 LEU A N 1
ATOM 849 C CA . LEU A 1 109 ? 2.365 0.308 6.626 1.00 91.50 109 LEU A CA 1
ATOM 850 C C . LEU A 1 109 ? 3.537 -0.646 6.867 1.00 91.50 109 LEU A C 1
ATOM 852 O O . LEU A 1 109 ? 4.453 -0.321 7.617 1.00 91.50 109 LEU A O 1
ATOM 856 N N . ILE A 1 110 ? 3.497 -1.815 6.233 1.00 88.12 110 ILE A N 1
ATOM 857 C CA . ILE A 1 110 ? 4.491 -2.879 6.361 1.00 88.12 110 ILE A CA 1
ATOM 858 C C . ILE A 1 110 ? 5.217 -3.025 5.028 1.00 88.12 110 ILE A C 1
ATOM 860 O O . ILE A 1 110 ? 4.614 -3.300 3.987 1.00 88.12 110 ILE A O 1
ATOM 864 N N . THR A 1 111 ? 6.533 -2.873 5.062 1.00 85.00 111 THR A N 1
ATOM 865 C CA . THR A 1 111 ? 7.403 -3.006 3.897 1.00 85.00 111 THR A CA 1
ATOM 866 C C . THR A 1 111 ? 8.452 -4.094 4.133 1.00 85.00 111 THR A C 1
ATOM 868 O O . THR A 1 111 ? 8.732 -4.457 5.275 1.00 85.00 111 THR A O 1
ATOM 871 N N . PRO A 1 112 ? 9.109 -4.610 3.081 1.00 75.19 112 PRO A N 1
ATOM 872 C CA . PRO A 1 112 ? 10.224 -5.540 3.252 1.00 75.19 112 PRO A CA 1
ATOM 873 C C . PRO A 1 112 ? 11.383 -4.994 4.087 1.00 75.19 112 PRO A C 1
ATOM 875 O O . PRO A 1 112 ? 12.088 -5.772 4.719 1.00 75.19 112 PRO A O 1
ATOM 878 N N . GLY A 1 113 ? 11.573 -3.670 4.125 1.00 68.31 113 GLY A N 1
ATOM 879 C CA . GLY A 1 113 ? 12.554 -3.043 5.015 1.00 68.31 113 GLY A CA 1
ATOM 880 C C . GLY A 1 113 ? 12.211 -3.196 6.502 1.00 68.31 113 GLY A C 1
ATOM 881 O O . GLY A 1 113 ? 13.095 -3.069 7.347 1.00 68.31 113 GLY A O 1
ATOM 882 N N . ASP A 1 114 ? 10.954 -3.517 6.818 1.00 66.06 114 ASP A N 1
ATOM 883 C CA . ASP A 1 114 ? 10.467 -3.768 8.175 1.00 66.06 114 ASP A CA 1
ATOM 884 C C . ASP A 1 114 ? 10.535 -5.253 8.568 1.00 66.06 114 ASP A C 1
ATOM 886 O O . ASP A 1 114 ? 10.253 -5.604 9.720 1.00 66.06 114 ASP A O 1
ATOM 890 N N . ALA A 1 115 ? 10.938 -6.132 7.638 1.00 57.47 115 ALA A N 1
ATOM 891 C CA . ALA A 1 115 ? 11.146 -7.552 7.898 1.00 57.47 115 ALA A CA 1
ATOM 892 C C . ALA A 1 115 ? 12.142 -7.729 9.058 1.00 57.47 115 ALA A C 1
ATOM 894 O O . ALA A 1 115 ? 13.299 -7.319 8.979 1.00 57.47 115 ALA A O 1
ATOM 895 N N . GLY A 1 116 ? 11.679 -8.314 10.165 1.00 52.19 116 GLY A N 1
ATOM 896 C CA . GLY A 1 116 ? 12.461 -8.489 11.395 1.00 52.19 116 GLY A CA 1
ATOM 897 C C . GLY A 1 116 ? 12.309 -7.383 12.449 1.00 52.19 116 GLY A C 1
ATOM 898 O O . GLY A 1 116 ? 12.668 -7.621 13.599 1.00 52.19 116 GLY A O 1
ATOM 899 N N . ARG A 1 117 ? 11.729 -6.220 12.113 1.00 54.00 117 ARG A N 1
ATOM 900 C CA . ARG A 1 117 ? 11.319 -5.183 13.087 1.00 54.00 117 ARG A CA 1
ATOM 901 C C . ARG A 1 117 ? 9.859 -5.327 13.518 1.00 54.00 117 ARG A C 1
ATOM 903 O O . ARG A 1 117 ? 9.548 -5.093 14.681 1.00 54.00 117 ARG A O 1
ATOM 910 N N . ASN A 1 118 ? 8.989 -5.789 12.620 1.00 51.62 118 ASN A N 1
ATOM 911 C CA . ASN A 1 118 ? 7.549 -5.930 12.855 1.00 51.62 118 ASN A CA 1
ATOM 912 C C . ASN A 1 118 ? 7.133 -7.300 13.425 1.00 51.62 118 ASN A C 1
ATOM 914 O O . ASN A 1 118 ? 6.122 -7.858 13.008 1.00 51.62 118 ASN A O 1
ATOM 918 N N . ARG A 1 119 ? 7.828 -7.837 14.442 1.00 51.47 119 ARG A N 1
ATOM 919 C CA . ARG A 1 119 ? 7.288 -8.939 15.284 1.00 51.47 119 ARG A CA 1
ATOM 920 C C . ARG A 1 119 ? 6.114 -8.461 16.163 1.00 51.47 119 ARG A C 1
ATOM 922 O O . ARG A 1 119 ? 6.043 -8.738 17.351 1.00 51.47 119 ARG A O 1
ATOM 929 N N . LEU A 1 120 ? 5.202 -7.688 15.581 1.00 51.12 120 LEU A N 1
ATOM 930 C CA . LEU A 1 120 ? 4.081 -7.020 16.236 1.00 51.12 120 LEU A CA 1
ATOM 931 C C . LEU A 1 120 ? 2.930 -7.981 16.574 1.00 51.12 120 LEU A C 1
ATOM 933 O O . LEU A 1 120 ? 1.988 -7.570 17.243 1.00 51.12 120 LEU A O 1
ATOM 937 N N . LEU A 1 121 ? 3.000 -9.244 16.137 1.00 52.66 121 LEU A N 1
ATOM 938 C CA . LEU A 1 121 ? 1.949 -10.247 16.337 1.00 52.66 121 LEU A CA 1
ATOM 939 C C . LEU A 1 121 ? 2.407 -11.503 17.091 1.00 52.66 121 LEU A C 1
ATOM 941 O O . LEU A 1 121 ? 1.599 -12.409 17.279 1.00 52.66 121 LEU A O 1
ATOM 945 N N . GLU A 1 122 ? 3.658 -11.573 17.561 1.00 44.72 122 GLU A N 1
ATOM 946 C CA . GLU A 1 122 ? 4.022 -12.605 18.537 1.00 44.72 122 GLU A CA 1
ATOM 947 C C . GLU A 1 122 ? 3.425 -12.203 19.898 1.00 44.72 122 GLU A C 1
ATOM 949 O O . GLU A 1 122 ? 3.849 -11.188 20.463 1.00 44.72 122 GLU A O 1
ATOM 954 N N . PRO A 1 123 ? 2.451 -12.947 20.469 1.00 44.88 123 PRO A N 1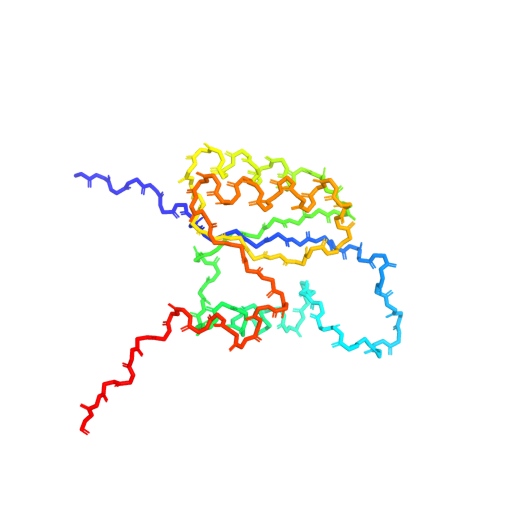
ATOM 955 C CA . PRO A 1 123 ? 2.200 -12.821 21.896 1.00 44.88 123 PRO A CA 1
ATOM 956 C C . PRO A 1 123 ? 3.518 -13.134 22.622 1.00 44.88 123 PRO A C 1
ATOM 958 O O . PRO A 1 123 ? 4.265 -14.007 22.162 1.00 44.88 123 PRO A O 1
ATOM 961 N N . PRO A 1 124 ? 3.842 -12.429 23.723 1.00 41.47 124 PRO A N 1
ATOM 962 C CA . PRO A 1 124 ? 5.065 -12.702 24.465 1.00 41.47 124 PRO A CA 1
ATOM 963 C C . PRO A 1 124 ? 5.129 -14.203 24.771 1.00 41.47 124 PRO A C 1
ATOM 965 O O . PRO A 1 124 ? 4.0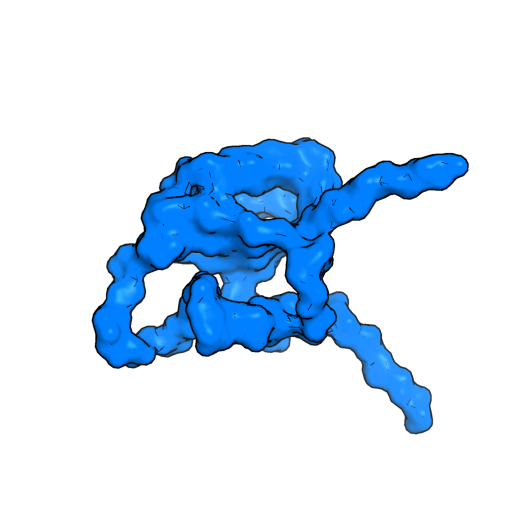83 -14.794 25.065 1.00 41.47 124 PRO A O 1
ATOM 968 N N . PRO A 1 125 ? 6.314 -14.838 24.696 1.00 46.00 125 PRO A N 1
ATOM 969 C CA . PRO A 1 125 ? 6.429 -16.232 25.079 1.00 46.00 125 PRO A CA 1
ATOM 970 C C . PRO A 1 125 ? 5.909 -16.333 26.508 1.00 46.00 125 PRO A C 1
ATOM 972 O O . PRO A 1 125 ? 6.435 -15.675 27.411 1.00 46.00 125 PRO A O 1
ATOM 975 N N . HIS A 1 126 ? 4.828 -17.095 26.693 1.00 48.97 126 HIS A N 1
ATOM 976 C CA . HIS A 1 126 ? 4.350 -17.451 28.018 1.00 48.97 126 HIS A CA 1
ATOM 977 C C . HIS A 1 126 ? 5.558 -17.998 28.773 1.00 48.97 126 HIS A C 1
ATOM 979 O O . HIS A 1 126 ? 6.101 -19.042 28.414 1.00 48.97 126 HIS A O 1
ATOM 985 N N . SER A 1 127 ? 6.020 -17.233 29.761 1.00 43.56 127 SER A N 1
ATOM 986 C CA . SER A 1 127 ? 7.011 -17.706 30.712 1.00 43.56 127 SER A CA 1
ATOM 987 C C . SER A 1 127 ? 6.350 -18.856 31.464 1.00 43.56 127 SER A C 1
ATOM 989 O O . SER A 1 127 ? 5.417 -18.626 32.234 1.00 43.56 127 SER A O 1
ATOM 991 N N . LEU A 1 128 ? 6.756 -20.080 31.129 1.00 41.72 128 LEU A N 1
ATOM 992 C CA . LEU A 1 128 ? 6.542 -21.261 31.957 1.00 41.72 128 LEU A CA 1
ATOM 993 C C . LEU A 1 128 ? 7.603 -21.286 33.056 1.00 41.72 128 LEU A C 1
ATOM 995 O O . LEU A 1 128 ? 8.773 -20.970 32.737 1.00 41.72 128 LEU A O 1
#